Pr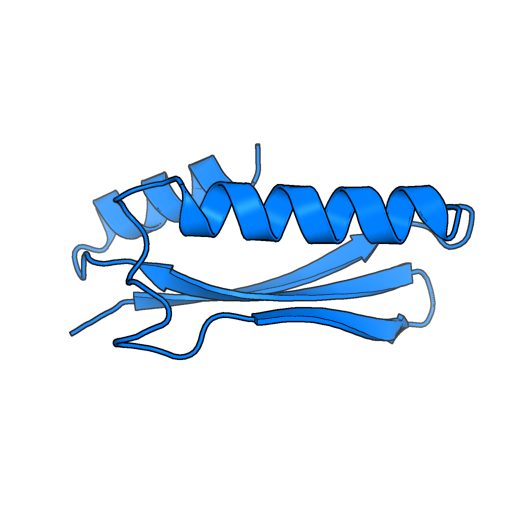otein AF-A0A357V467-F1 (afdb_monomer_lite)

Foldseek 3Di:
DWAKDKDKDFDAPVQDPVNVVVVQVVLVVCLQVDLQWDHCVVDPWDWDQDDDDPGGGIIIGITIGPDPDPVVVVVVVVVSVD

Structure (mmCIF, N/CA/C/O backbone):
data_AF-A0A357V467-F1
#
_entry.id   AF-A0A357V467-F1
#
loop_
_atom_site.group_PDB
_atom_site.id
_atom_site.type_symbol
_atom_site.label_atom_id
_atom_site.label_alt_id
_atom_site.label_comp_id
_atom_site.label_asym_id
_atom_site.label_entity_id
_atom_site.label_seq_id
_atom_site.pdbx_PDB_ins_code
_atom_site.Cartn_x
_atom_site.Cartn_y
_atom_site.Cartn_z
_atom_site.occupancy
_atom_site.B_iso_or_equiv
_atom_site.auth_seq_id
_atom_site.auth_comp_id
_atom_site.auth_asym_id
_atom_site.auth_atom_id
_atom_site.pdbx_PDB_model_num
ATOM 1 N N . THR A 1 1 ? -7.119 9.107 16.670 1.00 76.50 1 THR A N 1
ATOM 2 C CA . THR A 1 1 ? -8.254 8.166 16.537 1.00 76.50 1 THR A CA 1
ATOM 3 C C . THR A 1 1 ? -8.011 7.029 15.557 1.00 76.50 1 THR A C 1
ATOM 5 O O . THR A 1 1 ? -8.822 6.123 15.542 1.00 76.50 1 THR A O 1
ATOM 8 N N . HIS A 1 2 ? -6.895 7.002 14.815 1.00 93.94 2 HIS A N 1
ATOM 9 C CA . HIS A 1 2 ? -6.564 5.924 13.875 1.00 93.94 2 HIS A CA 1
ATOM 10 C C . HIS A 1 2 ? -5.130 5.441 14.072 1.00 93.94 2 HIS A C 1
ATOM 12 O O . HIS A 1 2 ? -4.305 6.166 14.638 1.00 93.94 2 HIS A O 1
ATOM 18 N N . ARG A 1 3 ? -4.814 4.248 13.562 1.00 95.69 3 ARG A N 1
ATOM 19 C CA . ARG A 1 3 ? -3.436 3.747 13.489 1.00 95.69 3 ARG A CA 1
ATOM 20 C C . ARG A 1 3 ? -2.951 3.700 12.054 1.00 95.69 3 ARG A C 1
ATOM 22 O O . ARG A 1 3 ? -3.598 3.115 11.191 1.00 95.69 3 ARG A O 1
ATOM 29 N N . ARG A 1 4 ? -1.797 4.324 11.827 1.00 97.00 4 ARG A N 1
ATOM 30 C CA . ARG A 1 4 ? -1.176 4.452 10.511 1.00 97.00 4 ARG A CA 1
ATOM 31 C C . ARG A 1 4 ? -0.449 3.176 10.109 1.00 97.00 4 ARG A C 1
ATOM 33 O O . ARG A 1 4 ? 0.361 2.666 10.880 1.00 97.00 4 ARG A O 1
ATOM 40 N N . ILE A 1 5 ? -0.626 2.780 8.857 1.00 97.44 5 ILE A N 1
ATOM 41 C CA . ILE A 1 5 ? 0.247 1.847 8.153 1.00 97.44 5 ILE A CA 1
ATOM 42 C C . ILE A 1 5 ? 1.042 2.661 7.130 1.00 97.44 5 ILE A C 1
ATOM 44 O O . ILE A 1 5 ? 0.477 3.362 6.293 1.00 97.44 5 ILE A O 1
ATOM 48 N N . LYS A 1 6 ? 2.371 2.617 7.249 1.00 97.38 6 LYS A N 1
ATOM 49 C CA . LYS A 1 6 ? 3.303 3.221 6.293 1.00 97.38 6 LYS A CA 1
ATOM 50 C C . LYS A 1 6 ? 4.300 2.157 5.868 1.00 97.38 6 LYS A C 1
ATOM 52 O O . LYS A 1 6 ? 5.087 1.710 6.703 1.00 97.38 6 LYS A O 1
ATOM 57 N N . TRP A 1 7 ? 4.271 1.795 4.594 1.00 97.50 7 TRP A N 1
ATOM 58 C CA . TRP A 1 7 ? 5.160 0.811 3.994 1.00 97.50 7 TRP A CA 1
ATOM 59 C C . TRP A 1 7 ? 5.857 1.363 2.760 1.00 97.50 7 TRP A C 1
ATOM 61 O O . TRP A 1 7 ? 5.334 2.232 2.063 1.00 97.50 7 TRP A O 1
ATOM 71 N N . LEU A 1 8 ? 7.041 0.813 2.514 1.00 96.69 8 LEU A N 1
ATOM 72 C CA . LEU A 1 8 ? 7.752 0.892 1.251 1.00 96.69 8 LEU A CA 1
ATOM 73 C C . LEU A 1 8 ? 7.893 -0.543 0.756 1.00 96.69 8 LEU A C 1
ATOM 75 O O . LEU A 1 8 ? 8.581 -1.347 1.382 1.00 96.69 8 LEU A O 1
ATOM 79 N N . ILE A 1 9 ? 7.176 -0.863 -0.314 1.00 96.38 9 ILE A N 1
ATOM 80 C CA . ILE A 1 9 ? 7.204 -2.173 -0.955 1.00 96.38 9 ILE A CA 1
ATOM 81 C C . ILE A 1 9 ? 8.158 -2.063 -2.140 1.00 96.38 9 ILE A C 1
ATOM 83 O O . ILE A 1 9 ? 7.884 -1.322 -3.081 1.00 96.38 9 ILE A O 1
ATOM 87 N N . GLY A 1 10 ? 9.282 -2.771 -2.081 1.00 96.94 10 GLY A N 1
ATOM 88 C CA . GLY A 1 10 ? 10.231 -2.842 -3.187 1.00 96.94 10 GLY A CA 1
ATOM 89 C C . GLY A 1 10 ? 9.852 -3.964 -4.147 1.00 96.94 10 GLY A C 1
ATOM 90 O O . GLY A 1 10 ? 9.727 -5.113 -3.726 1.00 96.94 10 GLY A O 1
ATOM 91 N N . VAL A 1 11 ? 9.696 -3.645 -5.431 1.00 97.19 11 VAL A N 1
ATOM 92 C CA . VAL A 1 11 ? 9.576 -4.645 -6.503 1.00 97.19 11 VAL A CA 1
ATOM 93 C C . VAL A 1 11 ? 10.822 -4.644 -7.381 1.00 97.19 11 VAL A C 1
ATOM 95 O O . VAL A 1 11 ? 11.567 -3.665 -7.438 1.00 97.19 11 VAL A O 1
ATOM 98 N N . GLU A 1 12 ? 11.070 -5.748 -8.076 1.00 97.50 12 GLU A N 1
ATOM 99 C CA . GLU A 1 12 ? 12.260 -5.897 -8.913 1.00 97.50 12 GLU A CA 1
ATOM 100 C C . GLU A 1 12 ? 12.229 -4.960 -10.132 1.00 97.50 12 GLU A C 1
ATOM 102 O O . GLU A 1 12 ? 11.174 -4.719 -10.717 1.00 97.50 12 GLU A O 1
ATOM 107 N N . TYR A 1 13 ? 13.396 -4.504 -10.594 1.00 96.56 13 TYR A N 1
ATOM 108 C CA . TYR A 1 13 ? 13.515 -3.622 -11.767 1.00 96.56 13 TYR A CA 1
ATOM 109 C C . TYR A 1 13 ? 13.038 -4.233 -13.088 1.00 96.56 13 TYR A C 1
ATOM 111 O O . TYR A 1 13 ? 12.719 -3.502 -14.022 1.00 96.56 13 TYR A O 1
ATOM 119 N N . ARG A 1 14 ? 12.961 -5.566 -13.177 1.00 96.88 14 ARG A N 1
ATOM 120 C CA . ARG A 1 14 ? 12.378 -6.244 -14.345 1.00 96.88 14 ARG A CA 1
ATOM 121 C C . ARG A 1 14 ? 10.849 -6.160 -14.396 1.00 96.88 14 ARG A C 1
ATOM 123 O O . ARG A 1 14 ? 10.261 -6.606 -15.377 1.00 96.88 14 ARG A O 1
ATOM 130 N N . THR A 1 15 ? 10.207 -5.641 -13.347 1.00 97.12 15 THR A N 1
ATOM 131 C CA . THR A 1 15 ? 8.757 -5.439 -13.319 1.00 97.12 15 THR A CA 1
ATOM 132 C C . THR A 1 15 ? 8.378 -4.444 -14.408 1.00 97.12 15 THR A C 1
ATOM 134 O O . THR A 1 15 ? 8.879 -3.321 -14.446 1.00 97.12 15 THR A O 1
ATOM 137 N N . SER A 1 16 ? 7.494 -4.859 -15.312 1.00 97.12 16 SER A N 1
ATOM 138 C CA . SER A 1 16 ? 7.025 -3.997 -16.396 1.00 97.12 16 SER A CA 1
ATOM 139 C C . SER A 1 16 ? 6.184 -2.831 -15.868 1.00 97.12 16 SER A C 1
ATOM 141 O O . SER A 1 16 ? 5.592 -2.897 -14.790 1.00 97.12 16 SER A O 1
ATOM 143 N N . VAL A 1 17 ? 6.073 -1.765 -16.663 1.00 96.12 17 VAL A N 1
ATOM 144 C CA . VAL A 1 17 ? 5.244 -0.594 -16.325 1.00 96.12 17 VAL A CA 1
ATOM 145 C C . VAL A 1 17 ? 3.781 -0.981 -16.078 1.00 96.12 17 VAL A C 1
ATOM 147 O O . VAL A 1 17 ? 3.149 -0.441 -15.170 1.00 96.12 17 VAL A O 1
ATOM 150 N N . ASP A 1 18 ? 3.248 -1.935 -16.842 1.00 97.69 18 ASP A N 1
ATOM 151 C CA . ASP A 1 18 ? 1.867 -2.391 -16.670 1.00 97.69 18 ASP A CA 1
ATOM 152 C C . ASP A 1 18 ? 1.685 -3.185 -15.374 1.00 97.69 18 ASP A C 1
ATOM 154 O O . ASP A 1 18 ? 0.717 -2.947 -14.654 1.00 97.69 18 ASP A O 1
ATOM 158 N N . GLN A 1 19 ? 2.653 -4.032 -15.005 1.00 97.56 19 GLN A N 1
ATOM 159 C CA . GLN A 1 19 ? 2.653 -4.706 -13.703 1.00 97.56 19 GLN A CA 1
ATOM 160 C C . GLN A 1 19 ? 2.761 -3.705 -12.548 1.00 97.56 19 GLN A C 1
ATOM 162 O O . GLN A 1 19 ? 2.034 -3.838 -11.570 1.00 97.56 19 GLN A O 1
ATOM 167 N N . LEU A 1 20 ? 3.604 -2.671 -12.660 1.00 97.06 20 LEU A N 1
ATOM 168 C CA . LEU A 1 20 ? 3.693 -1.613 -11.645 1.00 97.06 20 LEU A CA 1
ATOM 169 C C . LEU A 1 20 ? 2.347 -0.911 -11.445 1.00 97.06 20 LEU A C 1
ATOM 171 O O . LEU A 1 20 ? 1.916 -0.704 -10.308 1.00 97.06 20 LEU A O 1
ATOM 175 N N . ARG A 1 21 ? 1.670 -0.561 -12.547 1.00 96.94 21 ARG A N 1
ATOM 176 C CA . ARG A 1 21 ? 0.342 0.061 -12.507 1.00 96.94 21 AR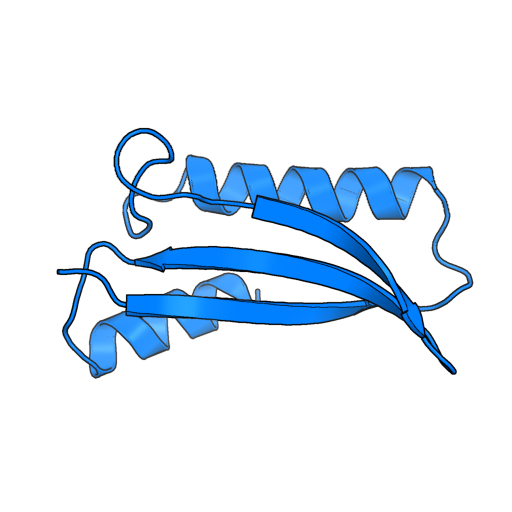G A CA 1
ATOM 177 C C . ARG A 1 21 ? -0.675 -0.876 -11.860 1.00 96.94 21 ARG A C 1
ATOM 179 O O . ARG A 1 21 ? -1.384 -0.450 -10.955 1.00 96.94 21 ARG A O 1
ATOM 186 N N . GLN A 1 22 ? -0.684 -2.143 -12.269 1.00 97.75 22 GLN A N 1
ATOM 187 C CA . GLN A 1 22 ? -1.593 -3.157 -11.748 1.00 97.75 22 GLN A CA 1
ATOM 188 C C . GLN A 1 22 ? -1.403 -3.386 -10.244 1.00 97.75 22 GLN A C 1
ATOM 190 O O . GLN A 1 22 ? -2.383 -3.357 -9.507 1.00 97.75 22 GLN A O 1
ATOM 195 N N . ILE A 1 23 ? -0.163 -3.554 -9.774 1.00 96.88 23 ILE A N 1
ATOM 196 C CA . ILE A 1 23 ? 0.147 -3.740 -8.347 1.00 96.88 23 ILE A CA 1
ATOM 197 C C . ILE A 1 23 ? -0.345 -2.532 -7.544 1.00 96.88 23 ILE A C 1
ATOM 199 O O . ILE A 1 23 ? -1.038 -2.683 -6.540 1.00 96.88 23 ILE A O 1
ATOM 203 N N . ARG A 1 24 ? -0.034 -1.317 -8.011 1.00 97.19 24 ARG A N 1
ATOM 204 C CA . ARG A 1 24 ? -0.477 -0.076 -7.366 1.00 97.19 24 ARG A CA 1
ATOM 205 C C . ARG A 1 24 ? -2.003 -0.003 -7.294 1.00 97.19 24 ARG A C 1
ATOM 207 O O . ARG A 1 24 ? -2.536 0.311 -6.231 1.00 97.19 24 ARG A O 1
ATOM 214 N N . ASP A 1 25 ? -2.688 -0.254 -8.408 1.00 97.69 25 ASP A N 1
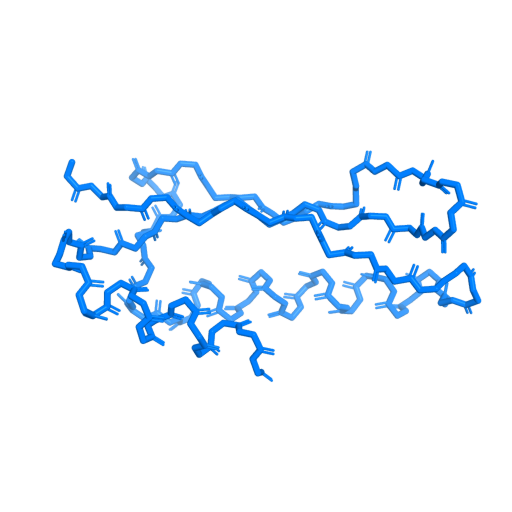ATOM 215 C CA . ASP A 1 25 ? -4.149 -0.161 -8.511 1.00 97.69 25 ASP A CA 1
ATOM 216 C C . ASP A 1 25 ? -4.842 -1.19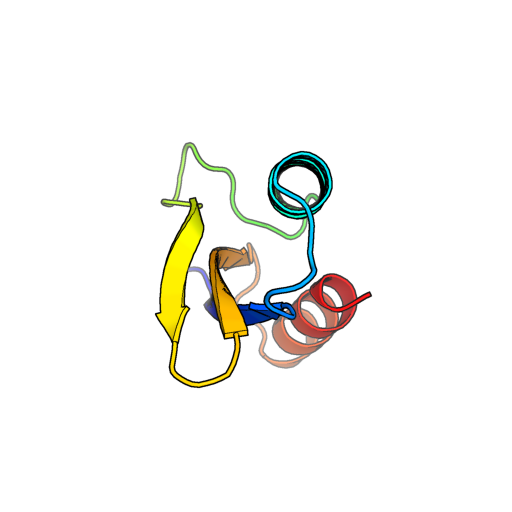8 -7.619 1.00 97.69 25 ASP A C 1
ATOM 218 O O . ASP A 1 25 ? -5.781 -0.848 -6.912 1.00 97.69 25 ASP A O 1
ATOM 222 N N . GLN A 1 26 ? -4.342 -2.437 -7.581 1.00 97.25 26 GLN A N 1
ATOM 223 C CA . GLN A 1 26 ? -4.901 -3.501 -6.743 1.00 97.25 26 GLN A CA 1
ATOM 224 C C . GLN A 1 26 ? -4.737 -3.215 -5.247 1.00 97.25 26 GLN A C 1
ATOM 226 O O . GLN A 1 26 ? -5.697 -3.362 -4.497 1.00 97.25 26 GLN A O 1
ATOM 231 N N . ILE A 1 27 ? -3.566 -2.732 -4.810 1.00 97.00 27 ILE A N 1
ATOM 232 C CA . ILE A 1 27 ? -3.363 -2.333 -3.407 1.00 97.00 27 ILE A CA 1
ATOM 233 C C . ILE A 1 27 ? -4.298 -1.172 -3.042 1.00 97.00 27 ILE A C 1
ATOM 235 O O . ILE A 1 27 ? -4.892 -1.162 -1.966 1.00 97.00 27 ILE A O 1
ATOM 239 N N . ALA A 1 28 ? -4.440 -0.185 -3.932 1.00 96.38 28 ALA A N 1
ATOM 240 C CA . ALA A 1 28 ? -5.331 0.947 -3.697 1.00 96.38 28 ALA A CA 1
ATOM 241 C C . ALA A 1 28 ? -6.802 0.514 -3.604 1.00 96.38 28 ALA A C 1
ATOM 243 O O . ALA A 1 28 ? -7.491 0.958 -2.688 1.00 96.38 28 ALA A O 1
ATOM 244 N N . ALA A 1 29 ? -7.253 -0.360 -4.508 1.00 96.88 29 ALA A N 1
ATOM 245 C CA . ALA A 1 29 ? -8.611 -0.896 -4.513 1.00 96.88 29 ALA A CA 1
ATOM 246 C C . ALA A 1 29 ? -8.897 -1.713 -3.248 1.00 96.88 29 ALA A C 1
ATOM 248 O O . ALA A 1 29 ? -9.896 -1.467 -2.585 1.00 96.88 29 ALA A O 1
ATOM 249 N N . TYR A 1 30 ? -7.982 -2.597 -2.841 1.00 96.69 30 TYR A N 1
ATOM 250 C CA . TYR A 1 30 ? -8.153 -3.398 -1.628 1.00 96.69 30 TYR A CA 1
ATOM 251 C C . TYR A 1 30 ? -8.333 -2.536 -0.371 1.00 96.69 30 TYR A C 1
ATOM 253 O O . TYR A 1 30 ? -9.198 -2.818 0.460 1.00 96.69 30 TYR A O 1
ATOM 261 N N . ILE A 1 31 ? -7.546 -1.462 -0.238 1.00 96.31 31 ILE A N 1
ATOM 262 C CA . ILE A 1 31 ? -7.671 -0.523 0.886 1.00 96.31 31 ILE A CA 1
ATOM 263 C C . ILE A 1 31 ? -9.008 0.231 0.832 1.00 96.31 31 ILE A C 1
ATOM 265 O O . ILE A 1 31 ? -9.599 0.467 1.881 1.00 96.31 31 ILE A O 1
ATOM 269 N N . ASP A 1 32 ? -9.482 0.608 -0.358 1.00 94.75 32 ASP A N 1
ATOM 270 C CA . ASP A 1 32 ? -10.745 1.339 -0.524 1.00 94.75 32 ASP A CA 1
ATOM 271 C C . ASP A 1 32 ? -11.985 0.455 -0.304 1.00 94.75 32 ASP A C 1
ATOM 273 O O . ASP A 1 32 ? -13.001 0.933 0.196 1.00 94.75 32 ASP A O 1
ATOM 277 N N . GLU A 1 33 ? -11.918 -0.821 -0.685 1.00 95.25 33 GLU A N 1
ATOM 278 C CA . GLU A 1 33 ? -13.032 -1.774 -0.603 1.00 95.25 33 GLU A CA 1
ATOM 279 C C . GLU A 1 33 ? -13.161 -2.424 0.783 1.00 95.25 33 GLU A C 1
ATOM 281 O O . GLU A 1 33 ? -14.237 -2.895 1.159 1.00 95.25 33 GLU A O 1
ATOM 286 N N . THR A 1 34 ? -12.077 -2.443 1.564 1.00 95.25 34 THR A N 1
ATOM 287 C CA . THR A 1 34 ? -12.048 -3.094 2.877 1.00 95.25 34 THR A CA 1
ATOM 288 C C . THR A 1 34 ? -12.504 -2.129 3.983 1.00 95.25 34 THR A C 1
ATOM 290 O O . THR A 1 34 ? -11.857 -1.105 4.211 1.00 95.25 34 THR A O 1
ATOM 293 N N . PRO A 1 35 ? -13.549 -2.467 4.766 1.00 94.94 35 PRO A N 1
ATOM 294 C CA . PRO A 1 35 ? -14.125 -1.567 5.774 1.00 94.94 35 PRO A CA 1
ATOM 295 C C . PRO A 1 35 ? -13.222 -1.317 6.992 1.00 94.94 35 PRO A C 1
ATOM 297 O O . PRO A 1 35 ? -13.509 -0.443 7.806 1.00 94.94 35 PRO A O 1
ATOM 300 N N . ASP A 1 36 ? -12.132 -2.072 7.137 1.00 96.12 36 ASP A N 1
ATOM 301 C CA . ASP A 1 36 ? -11.179 -1.930 8.241 1.00 96.12 36 ASP A CA 1
ATOM 302 C C . ASP A 1 36 ? -10.238 -0.721 8.091 1.00 96.12 36 ASP A C 1
ATOM 304 O O . ASP A 1 36 ? -9.547 -0.334 9.047 1.00 96.12 36 ASP A O 1
ATOM 308 N N . PHE A 1 37 ? -10.194 -0.112 6.903 1.00 96.88 37 PHE A N 1
ATOM 309 C CA . PHE A 1 37 ? -9.409 1.087 6.639 1.00 96.88 37 PHE A CA 1
ATOM 310 C C . PHE A 1 37 ? -10.273 2.339 6.707 1.00 96.88 37 PHE A C 1
ATOM 312 O O . PHE A 1 37 ? -11.439 2.364 6.324 1.00 96.88 37 PHE A O 1
ATOM 319 N N . ALA A 1 38 ? -9.681 3.404 7.234 1.00 95.81 38 ALA A N 1
ATOM 320 C CA . ALA A 1 38 ? -10.343 4.688 7.324 1.00 95.81 38 ALA A CA 1
ATOM 321 C C . ALA A 1 38 ? -10.490 5.302 5.918 1.00 95.81 38 ALA A C 1
ATOM 323 O O . ALA A 1 38 ? -9.528 5.289 5.138 1.00 95.81 38 ALA A O 1
ATOM 324 N N . PRO A 1 39 ? -11.673 5.849 5.592 1.00 91.25 39 PRO A N 1
ATOM 325 C CA . PRO A 1 39 ? -11.958 6.342 4.256 1.00 91.25 39 PRO A CA 1
A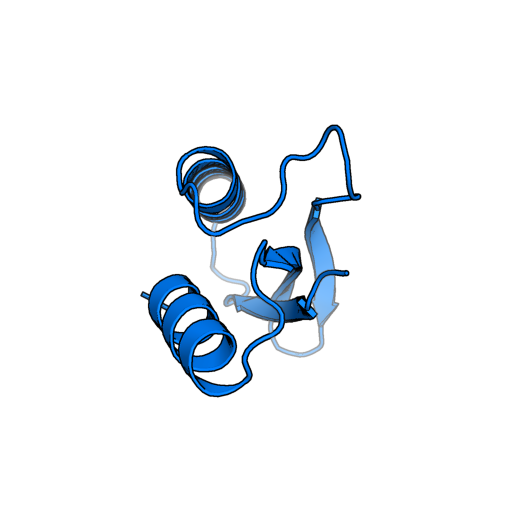TOM 326 C C . PRO A 1 39 ? -11.101 7.565 3.917 1.00 91.25 39 PRO A C 1
ATOM 328 O O . PRO A 1 39 ? -10.754 8.383 4.773 1.00 91.25 39 PRO A O 1
ATOM 331 N N . LYS A 1 40 ? -10.808 7.723 2.621 1.00 89.31 40 LYS A N 1
ATOM 332 C CA . LYS A 1 40 ? -10.024 8.842 2.064 1.00 89.31 40 LYS A CA 1
ATOM 333 C C . LYS A 1 40 ? -10.598 10.229 2.371 1.00 89.31 40 LYS A C 1
ATOM 335 O O . LYS A 1 40 ? -9.866 11.213 2.294 1.00 89.31 40 LYS A O 1
ATOM 340 N N . THR A 1 41 ? -11.894 10.312 2.672 1.00 89.31 41 THR A N 1
ATOM 341 C CA . THR A 1 41 ? -12.582 11.550 3.068 1.00 89.31 41 THR A CA 1
ATOM 342 C C . THR A 1 41 ? -12.131 12.053 4.432 1.00 89.31 41 THR A C 1
ATOM 344 O O . THR A 1 41 ? -12.114 13.260 4.657 1.00 89.31 41 THR A O 1
ATOM 347 N N . ASP A 1 42 ? -11.742 11.135 5.315 1.00 88.31 42 ASP A N 1
ATOM 348 C CA . ASP A 1 42 ? -11.468 11.431 6.719 1.00 88.31 42 ASP A CA 1
ATOM 349 C C . ASP A 1 42 ? -9.963 11.568 6.955 1.00 88.31 42 ASP A C 1
ATOM 351 O O . ASP A 1 42 ? -9.510 12.420 7.722 1.00 88.31 42 ASP A O 1
ATOM 355 N N . VAL A 1 43 ? -9.170 10.730 6.281 1.00 92.38 43 VAL A N 1
ATOM 356 C CA . VAL A 1 43 ? -7.713 10.695 6.412 1.00 92.38 43 VAL A CA 1
ATOM 357 C C . VAL A 1 43 ? -7.038 10.444 5.071 1.00 92.38 43 VAL A C 1
ATOM 359 O O . VAL A 1 43 ? -7.525 9.706 4.218 1.00 92.38 43 VAL A O 1
ATOM 362 N N . SER A 1 44 ? -5.867 11.048 4.879 1.00 93.31 44 SER A N 1
ATOM 363 C CA . SER A 1 44 ? -5.120 10.892 3.634 1.00 93.31 44 SER A CA 1
ATOM 364 C C . SER A 1 44 ? -4.623 9.456 3.442 1.00 93.31 44 SER A C 1
ATOM 366 O O . SER A 1 44 ? -3.794 8.977 4.219 1.00 93.31 44 SER A O 1
ATOM 368 N N . THR A 1 45 ? -5.065 8.819 2.358 1.00 95.88 45 THR A N 1
ATOM 369 C CA . THR A 1 45 ? -4.600 7.497 1.919 1.00 95.88 45 THR A CA 1
ATOM 370 C C . THR A 1 45 ? -3.929 7.600 0.549 1.00 95.88 45 THR A C 1
ATOM 372 O O . THR A 1 45 ? -4.502 8.140 -0.400 1.00 95.88 45 THR A O 1
ATOM 375 N N . PHE A 1 46 ? -2.710 7.069 0.431 1.00 96.62 46 PHE A N 1
ATOM 376 C CA . PHE A 1 46 ? -1.887 7.124 -0.774 1.00 96.62 46 PHE A CA 1
ATOM 377 C C . PHE A 1 46 ? -1.258 5.767 -1.096 1.00 96.62 46 PHE A C 1
ATOM 379 O O . PHE A 1 46 ? -0.668 5.126 -0.231 1.00 96.62 46 PHE A O 1
ATOM 386 N N . VAL A 1 47 ? -1.310 5.392 -2.375 1.00 97.31 47 VAL A N 1
ATOM 387 C CA . VAL A 1 47 ? -0.528 4.292 -2.953 1.00 97.31 47 VAL A CA 1
ATOM 388 C C . VAL A 1 47 ? 0.150 4.830 -4.210 1.00 97.31 47 VAL A C 1
ATOM 390 O O . VAL A 1 47 ? -0.533 5.230 -5.159 1.00 97.31 47 VAL A O 1
ATOM 393 N N . ARG A 1 48 ? 1.480 4.953 -4.201 1.00 97.69 48 ARG A N 1
ATOM 394 C CA . ARG A 1 48 ? 2.245 5.646 -5.255 1.00 97.69 48 ARG A CA 1
ATOM 395 C C . ARG A 1 48 ? 3.571 4.948 -5.525 1.00 97.69 48 ARG A C 1
ATOM 397 O O . ARG A 1 48 ? 4.193 4.456 -4.593 1.00 97.69 48 ARG A O 1
ATOM 404 N N . ILE A 1 49 ? 4.019 4.972 -6.780 1.00 96.75 49 ILE A N 1
ATOM 405 C CA . ILE A 1 49 ? 5.437 4.746 -7.081 1.00 96.75 49 ILE A CA 1
ATOM 406 C C . ILE A 1 49 ? 6.197 5.941 -6.504 1.00 96.75 49 ILE A C 1
ATOM 408 O O . ILE A 1 49 ? 5.858 7.082 -6.816 1.00 96.75 49 ILE A O 1
ATOM 412 N N . ASP A 1 50 ? 7.140 5.672 -5.611 1.00 96.81 50 ASP A N 1
ATOM 413 C CA . ASP A 1 50 ? 7.775 6.677 -4.756 1.00 96.81 50 ASP A CA 1
ATOM 414 C C . ASP A 1 50 ? 9.211 6.971 -5.187 1.00 96.81 50 ASP A C 1
ATOM 416 O O . ASP A 1 50 ? 9.587 8.127 -5.370 1.00 96.81 50 ASP A O 1
ATOM 420 N N . SER A 1 51 ? 10.011 5.924 -5.377 1.00 95.75 51 SER A N 1
ATOM 421 C CA . SER A 1 51 ? 11.441 6.063 -5.634 1.00 95.75 51 SER A CA 1
ATOM 422 C C . SER A 1 51 ? 12.011 4.873 -6.404 1.00 95.75 51 SER A C 1
ATOM 424 O O . SER A 1 51 ? 11.466 3.771 -6.389 1.00 95.75 51 SER A O 1
ATOM 426 N N . PHE A 1 52 ? 13.133 5.109 -7.078 1.00 96.25 52 PHE A N 1
ATOM 427 C CA . PHE A 1 52 ? 13.978 4.077 -7.673 1.00 96.25 52 PHE A CA 1
ATOM 428 C C . PHE A 1 52 ? 15.167 3.876 -6.728 1.00 96.25 52 PHE A C 1
ATOM 430 O O . PHE A 1 52 ? 16.044 4.733 -6.656 1.00 96.25 52 PHE A O 1
ATOM 437 N N . GLY A 1 53 ? 15.133 2.816 -5.920 1.00 93.56 53 GLY A N 1
ATOM 438 C CA . GLY A 1 53 ? 16.180 2.494 -4.948 1.00 93.56 53 GLY A CA 1
ATOM 439 C C . GLY A 1 53 ? 17.301 1.650 -5.552 1.00 93.56 53 GLY A C 1
ATOM 440 O O . GLY A 1 53 ? 17.194 1.177 -6.679 1.00 93.56 53 GLY A O 1
ATOM 441 N N . ASP A 1 54 ? 18.358 1.382 -4.790 1.00 94.31 54 ASP A N 1
ATOM 442 C CA . ASP A 1 54 ? 19.559 0.703 -5.310 1.00 94.31 54 ASP A CA 1
ATOM 443 C C . ASP A 1 54 ? 19.286 -0.689 -5.917 1.00 94.31 54 ASP A C 1
ATOM 445 O O . ASP A 1 54 ? 20.005 -1.137 -6.807 1.00 94.31 54 ASP A O 1
ATOM 449 N N . SER A 1 55 ? 18.230 -1.373 -5.465 1.00 94.62 55 SER A N 1
ATOM 450 C CA . SER A 1 55 ? 17.876 -2.733 -5.900 1.00 94.62 55 SER A CA 1
ATOM 451 C C . SER A 1 55 ? 16.386 -2.946 -6.196 1.00 94.62 55 SER A C 1
ATOM 453 O O . SER A 1 55 ? 15.966 -4.078 -6.436 1.00 94.62 55 SER A O 1
ATOM 455 N N . SER A 1 56 ? 15.567 -1.889 -6.181 1.00 97.00 56 SER A N 1
ATOM 456 C CA . SER A 1 56 ? 14.117 -2.013 -6.375 1.00 97.00 56 SER A CA 1
ATOM 457 C C . SER A 1 56 ? 13.443 -0.729 -6.853 1.00 97.00 56 SER A C 1
ATOM 459 O O . SER A 1 56 ? 13.950 0.377 -6.674 1.00 97.00 56 SER A O 1
ATOM 461 N N . ILE A 1 57 ? 12.254 -0.889 -7.431 1.00 97.50 57 ILE A N 1
ATOM 462 C CA . ILE A 1 57 ? 11.286 0.188 -7.637 1.00 97.50 57 ILE A CA 1
ATOM 463 C C . ILE A 1 57 ? 10.369 0.196 -6.413 1.00 97.50 57 ILE A C 1
ATOM 465 O O . ILE A 1 57 ? 9.703 -0.799 -6.127 1.00 97.50 57 ILE A O 1
ATOM 469 N N . ASN A 1 58 ? 10.339 1.303 -5.678 1.00 97.88 58 ASN A N 1
ATOM 470 C CA . ASN A 1 58 ? 9.603 1.408 -4.426 1.00 97.88 58 ASN A CA 1
ATOM 471 C C . ASN A 1 58 ? 8.181 1.915 -4.649 1.00 97.88 58 ASN A C 1
ATOM 473 O O . ASN A 1 58 ? 7.951 2.954 -5.274 1.00 97.88 58 ASN A O 1
ATOM 477 N N . ILE A 1 59 ? 7.228 1.213 -4.047 1.00 97.94 59 ILE A N 1
ATOM 478 C CA . ILE A 1 59 ? 5.826 1.597 -3.950 1.00 97.94 59 ILE A CA 1
ATOM 479 C C . ILE A 1 59 ? 5.556 2.009 -2.504 1.00 97.94 59 ILE A C 1
ATOM 481 O O . ILE A 1 59 ? 5.660 1.200 -1.580 1.00 97.94 59 ILE A O 1
ATOM 485 N N . MET A 1 60 ? 5.204 3.273 -2.290 1.00 98.06 60 MET A N 1
ATOM 486 C CA . MET A 1 60 ? 4.753 3.755 -0.991 1.00 98.06 60 MET A CA 1
ATOM 487 C C . MET A 1 60 ? 3.282 3.396 -0.793 1.00 98.06 60 MET A C 1
ATOM 489 O O . MET A 1 60 ? 2.434 3.779 -1.602 1.00 98.06 60 MET A O 1
ATOM 493 N N . VAL A 1 61 ? 2.986 2.754 0.337 1.00 98.06 61 VAL A N 1
ATOM 494 C CA . VAL A 1 61 ? 1.627 2.562 0.858 1.00 98.06 61 VAL A CA 1
ATOM 495 C C . VAL A 1 61 ? 1.489 3.368 2.142 1.00 98.06 61 VAL A C 1
ATOM 497 O O . VAL A 1 61 ? 2.260 3.196 3.089 1.00 98.06 61 VAL A O 1
ATOM 500 N N . TYR A 1 62 ? 0.514 4.266 2.172 1.00 97.94 62 TYR A N 1
ATOM 501 C CA . TYR A 1 62 ? 0.220 5.133 3.303 1.00 97.94 62 TYR A CA 1
ATOM 502 C C . TYR A 1 62 ? -1.286 5.127 3.541 1.00 97.94 62 TYR A C 1
ATOM 504 O O . TYR A 1 62 ? -2.031 5.701 2.754 1.00 97.94 62 TYR A O 1
ATOM 512 N N . CYS A 1 63 ? -1.742 4.475 4.603 1.00 97.38 63 CYS A N 1
ATOM 513 C CA . CYS A 1 63 ? -3.159 4.394 4.951 1.00 97.38 63 CYS A CA 1
ATOM 514 C C . CYS A 1 63 ? -3.342 4.327 6.469 1.00 97.38 63 CYS A C 1
ATOM 516 O O . CYS A 1 63 ? -2.380 4.315 7.247 1.00 97.38 63 CYS A O 1
ATOM 518 N N . PHE A 1 64 ? -4.594 4.299 6.904 1.00 97.88 64 PHE A N 1
ATOM 519 C CA . PHE A 1 64 ? -4.953 4.244 8.311 1.00 97.88 64 PHE A CA 1
ATOM 520 C C . PHE A 1 64 ? -6.039 3.202 8.531 1.00 97.88 64 PHE A C 1
ATOM 522 O O . PHE A 1 64 ? -6.922 3.035 7.700 1.00 97.88 64 PHE A O 1
ATOM 529 N N . THR A 1 65 ? -5.982 2.531 9.672 1.00 97.38 65 THR A N 1
ATOM 530 C CA . THR A 1 65 ? -7.044 1.629 10.132 1.00 97.38 65 THR A CA 1
ATOM 531 C C . THR A 1 65 ? -8.096 2.404 10.921 1.00 97.38 65 THR A C 1
ATOM 533 O O . THR A 1 65 ? -7.781 3.407 11.574 1.00 97.38 65 THR A O 1
ATOM 536 N N . ILE A 1 66 ? -9.345 1.937 10.898 1.00 96.38 66 ILE A N 1
ATOM 537 C CA . ILE A 1 66 ? -10.417 2.511 11.728 1.00 96.38 66 ILE A CA 1
ATOM 538 C C . ILE A 1 66 ? -10.187 2.242 13.221 1.00 96.38 66 ILE A C 1
ATOM 540 O O . ILE A 1 66 ? -10.557 3.053 14.066 1.00 96.38 66 ILE A O 1
ATOM 544 N N . THR A 1 67 ? -9.537 1.121 13.549 1.00 95.56 67 THR A N 1
ATOM 545 C CA . THR A 1 67 ? -9.289 0.694 14.929 1.00 95.56 67 THR A CA 1
ATOM 546 C C . THR A 1 67 ? -8.019 1.315 15.512 1.00 95.56 67 THR A C 1
ATOM 548 O O . THR A 1 67 ? -7.056 1.664 14.825 1.00 95.56 67 THR A O 1
ATOM 551 N N . THR A 1 68 ? -7.997 1.430 16.838 1.00 96.19 68 THR A N 1
ATOM 552 C CA . THR A 1 68 ? -6.800 1.804 17.608 1.00 96.19 68 THR A CA 1
ATOM 553 C C . THR A 1 68 ? -6.293 0.678 18.501 1.00 96.19 68 THR A C 1
ATOM 555 O O . THR A 1 68 ? -5.223 0.816 19.106 1.00 96.19 68 THR A O 1
ATOM 558 N N . LYS A 1 69 ? -7.016 -0.446 18.558 1.00 97.62 69 LYS A N 1
ATOM 559 C CA . LYS A 1 69 ? -6.616 -1.622 19.327 1.00 97.62 69 LYS A CA 1
ATOM 560 C C . LYS A 1 69 ? -5.415 -2.275 18.655 1.00 97.62 69 LYS A C 1
ATOM 562 O O . LYS A 1 69 ? -5.415 -2.502 17.450 1.00 97.62 69 LYS A O 1
ATOM 567 N N . TRP A 1 70 ? -4.377 -2.557 19.440 1.00 96.56 70 TRP A N 1
ATOM 568 C CA . TRP A 1 70 ? -3.100 -3.035 18.905 1.00 96.56 70 TRP A CA 1
ATOM 569 C C . TRP A 1 70 ? -3.226 -4.389 18.189 1.00 96.56 70 TRP A C 1
ATOM 571 O O . TRP A 1 70 ? -2.696 -4.516 17.093 1.00 96.56 70 TRP A O 1
ATOM 581 N N . GLY A 1 71 ? -3.953 -5.354 18.769 1.00 97.81 71 GLY A N 1
ATOM 582 C CA . GLY A 1 71 ? -4.143 -6.692 18.185 1.00 97.81 71 GLY A CA 1
ATOM 583 C C . GLY A 1 71 ? -4.849 -6.655 16.828 1.00 97.81 71 GLY A C 1
ATOM 584 O O . GLY A 1 71 ? -4.259 -7.047 15.831 1.00 97.81 71 GLY A O 1
ATOM 585 N N . GLU A 1 72 ? -6.045 -6.062 16.770 1.00 97.50 72 GLU A N 1
ATOM 586 C CA . GLU A 1 72 ? -6.802 -5.896 15.516 1.00 97.50 72 GLU A CA 1
ATOM 587 C C . GLU A 1 72 ? -5.991 -5.132 14.455 1.00 97.50 72 GLU A C 1
ATOM 589 O O . GLU A 1 72 ? -5.974 -5.503 13.286 1.00 97.50 72 GLU A O 1
ATOM 594 N N . TYR A 1 73 ? -5.264 -4.081 14.854 1.00 97.56 73 TYR A N 1
ATOM 595 C CA . TYR A 1 73 ? -4.373 -3.354 13.946 1.00 97.56 73 TYR A CA 1
ATOM 596 C C . TYR A 1 73 ? -3.295 -4.260 13.334 1.00 97.56 73 TYR A C 1
ATOM 598 O O . TYR A 1 73 ? -2.992 -4.111 12.150 1.00 97.56 73 TYR A O 1
ATOM 606 N N . LEU A 1 74 ? -2.699 -5.164 14.120 1.00 97.50 74 LEU A N 1
ATOM 607 C CA . LEU A 1 74 ? -1.702 -6.103 13.609 1.00 97.50 74 LEU A CA 1
ATOM 608 C C . LEU A 1 74 ? -2.320 -7.092 12.621 1.00 97.50 74 LEU A C 1
ATOM 610 O O . LEU A 1 74 ? -1.732 -7.299 11.568 1.00 97.50 74 LEU A O 1
ATOM 614 N N . GLU A 1 75 ? -3.507 -7.619 12.913 1.00 97.75 75 GLU A N 1
ATOM 615 C CA . GLU A 1 75 ? -4.226 -8.546 12.028 1.00 97.75 75 GLU A CA 1
ATOM 616 C C . GLU A 1 75 ? -4.647 -7.878 10.710 1.00 97.75 75 GLU A C 1
ATOM 618 O O . GLU A 1 75 ? -4.468 -8.443 9.635 1.00 97.75 75 GLU A O 1
ATOM 623 N N . ILE A 1 76 ? -5.168 -6.645 10.757 1.00 97.25 76 ILE A N 1
ATOM 624 C CA . ILE A 1 76 ? -5.503 -5.869 9.548 1.00 97.25 76 ILE A CA 1
ATOM 625 C C . ILE A 1 76 ? -4.240 -5.605 8.724 1.00 97.25 76 ILE A C 1
ATOM 627 O O . ILE A 1 76 ? -4.239 -5.742 7.501 1.00 97.25 76 ILE A O 1
ATOM 631 N N . LYS A 1 77 ? -3.151 -5.224 9.397 1.00 96.56 77 LYS A N 1
ATOM 632 C CA . LYS A 1 77 ? -1.866 -4.966 8.752 1.00 96.56 77 LYS A CA 1
ATOM 633 C C . LYS A 1 77 ? -1.286 -6.235 8.124 1.00 96.56 77 LYS A C 1
ATOM 635 O O . LYS A 1 77 ? -0.725 -6.146 7.043 1.00 96.56 77 LYS A O 1
ATOM 640 N N . GLU A 1 78 ? -1.411 -7.386 8.773 1.00 96.62 78 GLU A N 1
ATOM 641 C CA . GLU A 1 78 ? -1.001 -8.682 8.225 1.00 96.62 78 GLU A CA 1
ATOM 642 C C . GLU A 1 78 ? -1.849 -9.061 7.005 1.00 96.62 78 GLU A C 1
ATOM 644 O O . GLU A 1 78 ? -1.293 -9.384 5.962 1.00 96.62 78 GLU A O 1
ATOM 649 N N . ARG A 1 79 ? -3.176 -8.899 7.075 1.00 96.19 79 ARG A N 1
ATOM 650 C CA . ARG A 1 79 ? -4.075 -9.129 5.931 1.00 96.19 79 ARG A CA 1
ATOM 651 C C . ARG A 1 79 ? -3.803 -8.237 4.724 1.00 96.19 79 ARG A C 1
ATOM 653 O O . ARG A 1 79 ? -4.168 -8.618 3.624 1.00 96.19 79 ARG A O 1
ATOM 660 N N . LEU A 1 80 ? -3.217 -7.055 4.908 1.00 95.19 80 LEU A N 1
ATOM 661 C CA . LEU A 1 80 ? -2.803 -6.187 3.798 1.00 95.19 80 LEU A CA 1
ATOM 662 C C . LEU A 1 80 ? -1.559 -6.719 3.061 1.00 95.19 80 LEU A C 1
ATOM 664 O O . LEU A 1 80 ? -1.253 -6.248 1.970 1.00 95.19 80 LEU A O 1
ATOM 668 N N . ALA A 1 81 ? -0.807 -7.644 3.662 1.00 92.31 81 ALA A N 1
ATOM 669 C CA . ALA A 1 81 ? 0.398 -8.217 3.063 1.00 92.31 81 ALA A CA 1
ATOM 670 C C . ALA A 1 81 ? 0.128 -9.426 2.145 1.00 92.31 81 ALA A C 1
A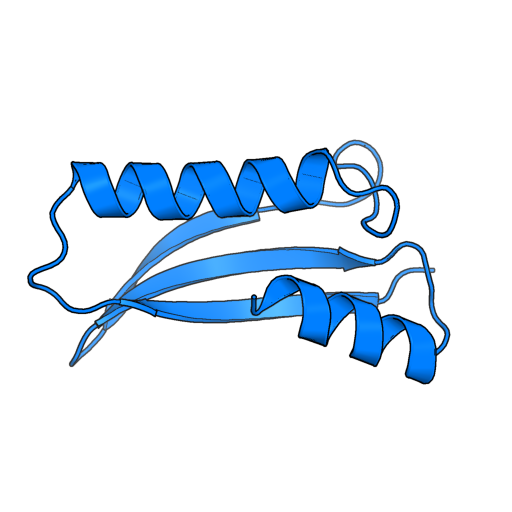TOM 672 O O . ALA A 1 81 ? 1.068 -9.876 1.486 1.00 92.31 81 ALA A O 1
ATOM 673 N N . TYR A 1 82 ? -1.101 -9.953 2.128 1.00 85.12 82 TYR A N 1
ATOM 674 C CA . TYR A 1 82 ? -1.539 -11.085 1.300 1.00 85.12 82 TYR A CA 1
ATOM 675 C C . TYR A 1 82 ? -2.391 -10.609 0.125 1.00 85.12 82 TYR A C 1
ATOM 677 O O . TYR A 1 82 ? -2.297 -11.254 -0.943 1.00 85.12 82 TYR A O 1
#

Secondary structure (DSSP, 8-state):
--EEEEEEEEE-TT--HHHHHHHHHHHHHHHHH-TTBPPTTTS--EEEEEEE-SS-EEEEEEEEES---HHHHHHHHHHTT-

Radius of gyration: 13.28 Å; chains: 1; bounding box: 34×23×36 Å

Sequence (82 aa):
THRRIKWLIGVEYRTSVDQLRQIRDQIAAYIDETPDFAPKTDVSTFVRIDSFGDSSINIMVYCFTITTKWGEYLEIKERLAY

pLDDT: mean 95.83, std 3.15, range [76.5, 98.06]